Protein AF-A0A5I4K915-F1 (afdb_monomer)

pLDDT: mean 94.3, std 7.5, range [61.53, 98.5]

Nearest PDB structures (foldseek):
  4pjj-assembly1_B  TM=3.784E-01  e=9.043E+00  Drosophila melanogaster

InterPro domains:
  IPR017850 Alkaline-phosphatase-like, core domain superfamily [SSF53649] (4-46)

Solvent-accessible surface area (backbone atoms only — not comparable to full-atom values): 3361 Å² total; per-residue (Å²): 103,82,42,81,83,45,58,53,58,87,88,32,72,83,62,82,59,73,53,88,49,73,69,60,48,55,52,50,50,54,53,48,53,51,52,37,59,77,6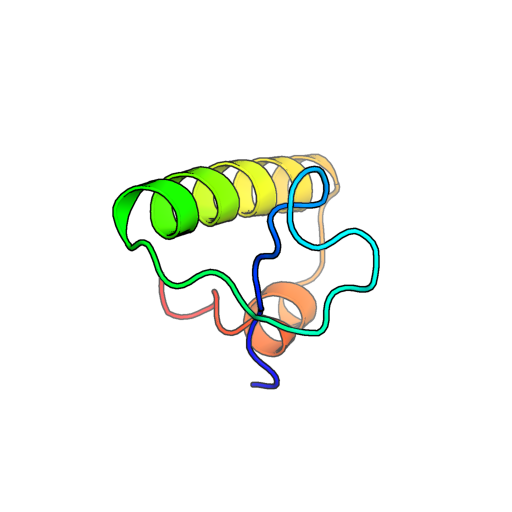5,68,56,58,74,65,58,35,41,44,42,56,55,71,85,113

Secondary structure (DSSP, 8-state):
--------TTT-TT--S----HHHHHHHHHHHHHHHHHTT--HHHHHHHT-S--

Radius of gyration: 12.25 Å; Cα contacts (8 Å, |Δi|>4): 35; chains: 1; bounding box: 25×20×29 Å

Foldseek 3Di:
DCADFDDDCVVCVVRPDTDDDPVVVVVVLVVVVVVCVVVVPDPVVCVNRVNNVD

Sequence (54 aa):
SFGHLLFDLRDDPQQQHPLHDETIEARMINLLIRLMKENDAPAEQYRRLGLDVV

Organism: NCBI:txid1151001

Mean predicted aligned error: 2.99 Å

Structure (mmCIF, N/CA/C/O backbone):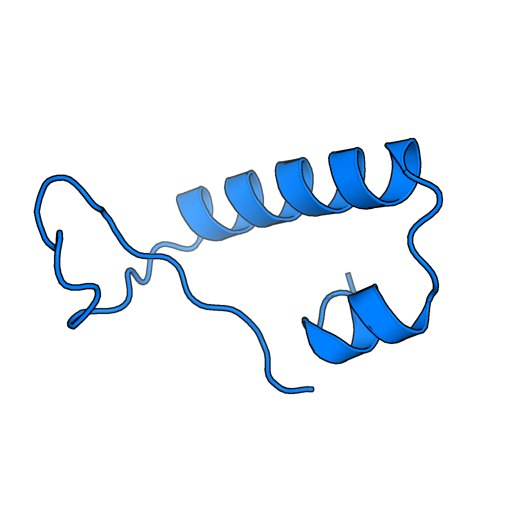
data_AF-A0A5I4K915-F1
#
_entry.id   AF-A0A5I4K915-F1
#
loop_
_atom_site.group_PDB
_atom_site.id
_atom_site.type_symbol
_atom_site.label_atom_id
_atom_site.label_alt_id
_atom_site.label_comp_id
_atom_site.label_asym_id
_atom_site.label_entity_id
_atom_site.label_seq_id
_atom_site.pdbx_PDB_ins_code
_atom_site.Cartn_x
_atom_site.Cartn_y
_atom_site.Cartn_z
_atom_site.occupancy
_atom_site.B_iso_or_equiv
_atom_site.auth_seq_id
_atom_site.auth_comp_id
_atom_site.auth_asym_id
_atom_site.auth_atom_id
_atom_site.pdbx_PDB_model_num
ATOM 1 N N . SER A 1 1 ? 6.177 -13.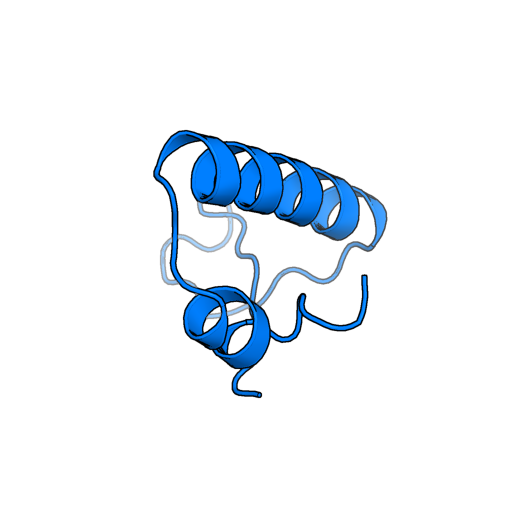071 -1.471 1.00 61.53 1 SER A N 1
ATOM 2 C CA . SER A 1 1 ? 5.922 -11.631 -1.294 1.00 61.53 1 SER A CA 1
ATOM 3 C C . SER A 1 1 ? 5.656 -11.369 0.181 1.00 61.53 1 SER A C 1
ATOM 5 O O . SER A 1 1 ? 5.137 -12.272 0.828 1.00 61.53 1 SER A O 1
ATOM 7 N N . PHE A 1 2 ? 6.034 -10.201 0.714 1.00 75.94 2 PHE A N 1
ATOM 8 C CA . PHE A 1 2 ? 5.677 -9.799 2.084 1.00 75.94 2 PHE A CA 1
ATOM 9 C C . PHE A 1 2 ? 4.244 -9.243 2.170 1.00 75.94 2 PHE A C 1
ATOM 11 O O . PHE A 1 2 ? 3.705 -9.146 3.267 1.00 75.94 2 PHE A O 1
ATOM 18 N N . GLY A 1 3 ? 3.616 -8.937 1.028 1.00 87.25 3 GLY A N 1
ATOM 19 C CA . GLY A 1 3 ? 2.253 -8.415 0.964 1.00 87.25 3 GLY A CA 1
ATOM 20 C C . GLY A 1 3 ? 2.158 -6.951 1.392 1.00 87.25 3 GLY A C 1
ATOM 21 O O . GLY A 1 3 ? 3.142 -6.206 1.355 1.00 87.25 3 GLY A O 1
ATOM 22 N N . HIS A 1 4 ? 0.957 -6.542 1.786 1.00 92.50 4 HIS A N 1
ATOM 23 C CA . HIS A 1 4 ? 0.661 -5.215 2.312 1.00 92.50 4 HIS A CA 1
ATOM 24 C C . HIS A 1 4 ?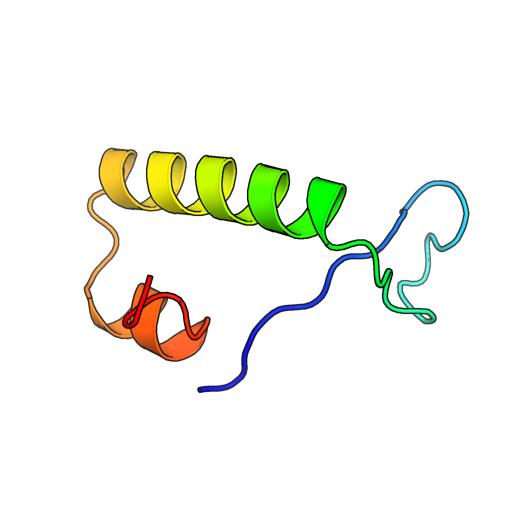 -0.440 -5.304 3.376 1.00 92.50 4 HIS A C 1
ATOM 26 O O . HIS A 1 4 ? -1.134 -6.312 3.476 1.00 92.50 4 HIS A O 1
ATOM 32 N N . LEU A 1 5 ? -0.563 -4.251 4.183 1.00 95.56 5 LEU A N 1
ATOM 33 C CA . LEU A 1 5 ? -1.601 -4.086 5.198 1.00 95.56 5 LEU A CA 1
ATOM 34 C C . LEU A 1 5 ? -2.153 -2.664 5.102 1.00 95.56 5 LEU A C 1
ATOM 36 O O . LEU A 1 5 ? -1.424 -1.736 4.740 1.00 95.56 5 LEU A O 1
ATOM 40 N N . LEU A 1 6 ? -3.423 -2.498 5.454 1.00 97.19 6 LEU A N 1
ATOM 41 C CA . LEU A 1 6 ? -4.056 -1.197 5.636 1.00 97.19 6 LEU A CA 1
ATOM 42 C C . LEU A 1 6 ? -4.419 -1.002 7.102 1.00 97.19 6 LEU A C 1
ATOM 44 O O . LEU A 1 6 ? -4.688 -1.966 7.807 1.00 97.19 6 LEU A O 1
ATOM 48 N N . PHE A 1 7 ? -4.441 0.250 7.547 1.00 98.00 7 PHE A N 1
ATOM 49 C CA . PHE A 1 7 ? -4.828 0.636 8.901 1.00 98.00 7 PHE A CA 1
ATOM 50 C C . PHE A 1 7 ? -5.657 1.919 8.825 1.00 98.00 7 PHE A C 1
ATOM 52 O O . PHE A 1 7 ? -5.316 2.823 8.056 1.00 98.00 7 PHE A O 1
ATOM 59 N N . ASP A 1 8 ? -6.726 2.026 9.619 1.00 97.38 8 ASP A N 1
ATOM 60 C CA . ASP A 1 8 ? -7.410 3.309 9.813 1.00 97.38 8 ASP A CA 1
ATOM 61 C C . ASP A 1 8 ? -6.701 4.069 10.931 1.00 97.38 8 ASP A C 1
ATOM 63 O O . ASP A 1 8 ? -6.882 3.776 12.103 1.00 97.38 8 ASP A O 1
ATOM 67 N N . LEU A 1 9 ? -5.892 5.068 10.585 1.00 96.69 9 LEU A N 1
ATOM 68 C CA . LEU A 1 9 ? -5.111 5.817 11.574 1.00 96.69 9 LEU A CA 1
ATOM 69 C C . LEU A 1 9 ? -5.961 6.661 12.537 1.00 96.69 9 LEU A C 1
ATOM 71 O O . LEU A 1 9 ? -5.426 7.150 13.531 1.00 96.69 9 LEU A O 1
ATOM 75 N N . ARG A 1 10 ? -7.250 6.879 12.245 1.00 97.25 10 ARG A N 1
ATOM 76 C CA . ARG A 1 10 ? -8.149 7.604 13.155 1.00 97.25 10 ARG A CA 1
ATOM 77 C C . ARG A 1 10 ? -8.575 6.711 14.313 1.00 97.25 10 ARG A C 1
ATOM 79 O O . ARG A 1 10 ? -8.526 7.159 15.455 1.00 97.25 10 ARG A O 1
ATOM 86 N N . ASP A 1 11 ? -8.938 5.468 14.008 1.00 96.62 11 ASP A N 1
ATOM 87 C CA . ASP A 1 11 ? -9.457 4.507 14.987 1.00 96.62 11 ASP A CA 1
ATOM 88 C C . ASP A 1 11 ? -8.360 3.567 15.529 1.00 96.62 11 ASP A C 1
ATOM 90 O O . ASP A 1 11 ? -8.461 3.066 16.647 1.00 96.62 11 ASP A O 1
ATOM 94 N N . ASP A 1 12 ? -7.273 3.386 14.776 1.00 98.06 12 ASP A N 1
ATOM 95 C CA . ASP A 1 12 ? -6.097 2.578 15.110 1.00 98.06 12 ASP A CA 1
ATOM 96 C C . ASP A 1 12 ? -4.779 3.346 14.851 1.00 98.06 12 ASP A C 1
ATOM 98 O O . ASP A 1 12 ? -3.970 2.992 13.985 1.00 98.06 12 ASP A O 1
ATOM 102 N N . PRO A 1 13 ? -4.506 4.419 15.618 1.00 97.69 13 PRO A N 1
ATOM 103 C CA . PRO A 1 13 ? -3.297 5.231 15.453 1.00 97.69 13 PRO A CA 1
ATOM 104 C C . PRO A 1 13 ? -1.998 4.456 15.725 1.00 97.69 13 PRO A C 1
ATOM 106 O O . PRO A 1 13 ? -0.927 4.875 15.287 1.00 97.69 13 PRO A O 1
ATOM 109 N N . GLN A 1 14 ? -2.078 3.337 16.452 1.00 98.19 14 GLN A N 1
ATOM 110 C CA . GLN A 1 14 ? -0.939 2.469 16.763 1.00 98.19 14 GLN A CA 1
ATOM 111 C C . GLN A 1 14 ? -0.767 1.315 15.763 1.00 98.19 14 GLN A C 1
ATOM 113 O O . GLN A 1 14 ? 0.175 0.542 15.925 1.00 98.19 14 GLN A O 1
ATOM 118 N N . GLN A 1 15 ? -1.630 1.211 14.743 1.00 97.69 15 GLN A N 1
ATOM 119 C CA . GLN A 1 15 ? -1.561 0.194 13.685 1.00 97.69 15 GLN A CA 1
ATOM 120 C C . GLN A 1 15 ? -1.536 -1.245 14.233 1.00 97.69 15 GLN A C 1
ATOM 122 O O . GLN A 1 15 ? -0.773 -2.096 13.774 1.00 97.69 15 GLN A O 1
ATOM 127 N N . GLN A 1 16 ? -2.327 -1.514 15.271 1.00 98.06 16 GLN A N 1
ATOM 128 C CA . GLN A 1 16 ? -2.403 -2.831 15.906 1.00 98.06 16 GLN A CA 1
ATOM 129 C C . GLN A 1 16 ? -3.447 -3.744 15.250 1.00 98.06 16 GLN A C 1
ATOM 131 O O . GLN A 1 16 ? -3.377 -4.963 15.405 1.00 98.06 16 GLN A O 1
ATOM 136 N N . HIS A 1 17 ? -4.394 -3.173 14.508 1.00 97.44 17 HIS A N 1
ATOM 137 C CA . HIS A 1 17 ? -5.552 -3.852 13.942 1.00 97.44 17 HIS A CA 1
ATOM 138 C C . HIS A 1 17 ? -5.626 -3.586 12.431 1.00 97.44 17 HIS A C 1
ATOM 140 O O . HIS A 1 17 ? -6.200 -2.582 12.003 1.00 97.44 17 HIS A O 1
ATOM 146 N N . PRO A 1 18 ? -5.059 -4.481 11.599 1.00 97.00 18 PRO A N 1
ATOM 147 C CA . PRO A 1 18 ? -5.180 -4.372 10.153 1.00 97.00 18 PRO A CA 1
ATOM 148 C C . PRO A 1 18 ? -6.639 -4.256 9.699 1.00 97.00 18 PRO A C 1
ATOM 150 O O . PRO A 1 18 ? -7.519 -4.987 10.159 1.00 97.00 18 PRO A O 1
ATOM 153 N N . LEU A 1 19 ? -6.881 -3.338 8.771 1.00 96.75 19 LEU A N 1
ATOM 154 C CA . LEU A 1 19 ? -8.164 -3.122 8.126 1.00 96.75 19 LEU A CA 1
ATOM 155 C C . LEU A 1 19 ? -8.346 -4.128 6.986 1.00 96.75 19 LEU A C 1
ATOM 157 O O . LEU A 1 19 ? -7.542 -4.170 6.055 1.00 96.75 19 LEU A O 1
ATOM 161 N N . HIS A 1 20 ? -9.442 -4.881 7.037 1.00 96.12 20 HIS A N 1
ATOM 162 C CA . HIS A 1 20 ? -9.853 -5.808 5.986 1.00 96.12 20 HIS A CA 1
ATOM 163 C C . HIS A 1 20 ? -11.151 -5.318 5.336 1.00 96.12 20 HIS A C 1
ATOM 165 O O . HIS A 1 20 ? -12.243 -5.583 5.833 1.00 96.12 20 HIS A O 1
ATOM 171 N N . ASP A 1 21 ? -11.016 -4.584 4.232 1.00 97.25 21 ASP A N 1
ATOM 172 C CA . ASP A 1 21 ? -12.123 -4.114 3.394 1.00 97.25 21 ASP A CA 1
ATOM 173 C C . ASP A 1 21 ? -11.678 -4.134 1.926 1.00 97.25 21 ASP A C 1
ATOM 175 O O . ASP A 1 21 ? -10.800 -3.368 1.527 1.00 97.25 21 ASP A O 1
ATOM 179 N N . GLU A 1 22 ? -12.285 -5.008 1.121 1.00 95.94 22 GLU A N 1
ATOM 180 C CA . GLU A 1 22 ? -11.892 -5.245 -0.276 1.00 95.94 22 GLU A CA 1
ATOM 181 C C . GLU A 1 22 ? -12.017 -3.989 -1.155 1.00 95.94 22 GLU A C 1
ATOM 183 O O . GLU A 1 22 ? -11.217 -3.766 -2.066 1.00 95.94 22 GLU A O 1
ATOM 188 N N . THR A 1 23 ? -13.011 -3.137 -0.884 1.00 97.50 23 THR A N 1
ATOM 189 C CA . THR A 1 23 ? -13.258 -1.935 -1.691 1.00 97.50 23 THR A CA 1
ATOM 190 C C . THR A 1 23 ? -12.200 -0.876 -1.406 1.00 97.50 23 THR A C 1
ATOM 192 O O . THR A 1 23 ? -11.674 -0.236 -2.325 1.00 97.50 23 THR A O 1
ATOM 195 N N . ILE A 1 24 ? -11.867 -0.686 -0.128 1.00 96.88 24 ILE A N 1
ATOM 196 C CA . ILE A 1 24 ? -10.805 0.230 0.288 1.00 96.88 24 ILE A CA 1
ATOM 197 C C . ILE A 1 24 ? -9.449 -0.297 -0.185 1.00 96.88 24 ILE A C 1
ATOM 199 O O . ILE A 1 24 ? -8.659 0.481 -0.724 1.00 96.88 24 ILE A O 1
ATOM 203 N N . GLU A 1 25 ? -9.202 -1.600 -0.057 1.00 96.31 25 GLU A N 1
ATOM 204 C CA . GLU A 1 25 ? -7.965 -2.244 -0.494 1.00 96.31 25 GLU A CA 1
ATOM 205 C C . GLU A 1 25 ? -7.722 -2.045 -1.991 1.00 96.31 25 GLU A C 1
ATOM 207 O O . GLU A 1 25 ? -6.698 -1.476 -2.378 1.00 96.31 25 GLU A O 1
ATOM 212 N N . ALA A 1 26 ? -8.707 -2.366 -2.834 1.00 96.00 26 ALA A N 1
ATOM 213 C CA . ALA A 1 26 ? -8.608 -2.157 -4.276 1.00 96.00 26 ALA A CA 1
ATOM 214 C C . ALA A 1 26 ? -8.343 -0.684 -4.633 1.00 96.00 26 ALA A C 1
ATOM 216 O O . ALA A 1 26 ? -7.532 -0.373 -5.512 1.00 96.00 26 ALA A O 1
ATOM 217 N N . ARG A 1 27 ? -8.995 0.259 -3.941 1.00 97.69 27 ARG A N 1
ATOM 218 C CA . ARG A 1 27 ? -8.755 1.693 -4.146 1.00 97.69 27 ARG A CA 1
ATOM 219 C C . ARG A 1 27 ? -7.321 2.086 -3.777 1.00 97.69 27 ARG A C 1
ATOM 221 O O . ARG A 1 27 ? -6.692 2.823 -4.538 1.00 97.69 27 ARG A O 1
ATOM 228 N N . MET A 1 28 ? -6.809 1.630 -2.635 1.00 97.50 28 MET A N 1
ATOM 229 C CA . MET A 1 28 ? -5.459 1.965 -2.170 1.00 97.50 28 MET A CA 1
ATOM 230 C C . MET A 1 28 ? -4.378 1.345 -3.058 1.00 97.50 28 MET A C 1
ATOM 232 O O 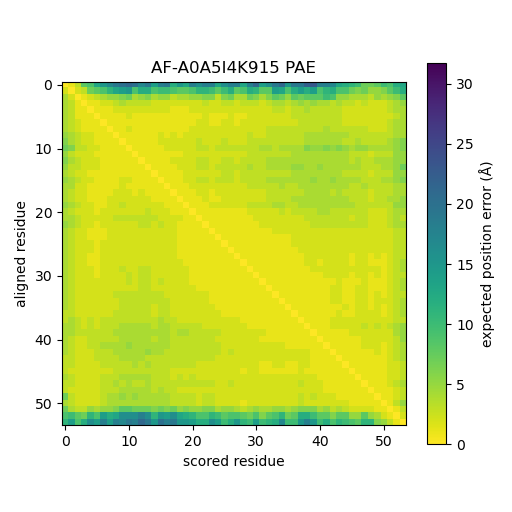. MET A 1 28 ? -3.435 2.045 -3.427 1.00 97.50 28 MET A O 1
ATOM 236 N N . ILE A 1 29 ? -4.549 0.089 -3.483 1.00 96.38 29 ILE A N 1
ATOM 237 C CA . ILE A 1 29 ? -3.651 -0.579 -4.436 1.00 96.38 29 ILE A CA 1
ATOM 238 C C . ILE A 1 29 ? -3.561 0.218 -5.741 1.00 96.38 29 ILE A C 1
ATOM 240 O O . ILE A 1 29 ? -2.461 0.494 -6.218 1.00 96.38 29 ILE A O 1
ATOM 244 N N . ASN A 1 30 ? -4.695 0.649 -6.299 1.00 97.06 30 ASN A N 1
ATOM 245 C CA . ASN A 1 30 ? -4.710 1.421 -7.543 1.00 97.06 30 ASN A CA 1
ATOM 246 C C . ASN A 1 30 ? -3.959 2.757 -7.420 1.00 97.06 30 ASN A C 1
ATOM 248 O O . ASN A 1 30 ? -3.208 3.136 -8.323 1.00 97.06 30 ASN A O 1
ATOM 252 N N . LEU A 1 31 ? -4.131 3.465 -6.299 1.00 98.00 31 LEU A N 1
ATOM 253 C CA . LEU A 1 31 ? -3.391 4.700 -6.019 1.00 98.00 31 LEU A CA 1
ATOM 254 C C . LEU A 1 31 ? -1.887 4.433 -5.868 1.00 98.00 31 LEU A C 1
ATOM 256 O O . LEU A 1 31 ? -1.077 5.175 -6.424 1.00 98.00 31 LEU A O 1
ATOM 260 N N . LEU A 1 32 ? -1.516 3.358 -5.170 1.00 96.81 32 LEU A N 1
ATOM 261 C CA . LEU A 1 32 ? -0.124 2.966 -4.975 1.00 96.81 32 LEU A CA 1
ATOM 262 C C . LEU A 1 32 ? 0.553 2.603 -6.301 1.00 96.81 32 LEU A C 1
ATOM 264 O O . LEU A 1 32 ? 1.612 3.144 -6.604 1.00 96.81 32 LEU A O 1
ATOM 268 N N . ILE A 1 33 ? -0.073 1.758 -7.125 1.00 96.62 33 ILE A N 1
ATOM 269 C CA . ILE A 1 33 ? 0.442 1.375 -8.448 1.00 96.62 33 ILE A CA 1
ATOM 270 C C . ILE A 1 33 ? 0.640 2.608 -9.328 1.00 96.62 33 ILE A C 1
ATOM 272 O O . ILE A 1 33 ? 1.657 2.718 -10.014 1.00 96.62 33 ILE A O 1
ATOM 276 N N . ARG A 1 34 ? -0.310 3.550 -9.314 1.00 98.06 34 ARG A N 1
ATOM 277 C CA . ARG A 1 34 ? -0.180 4.800 -10.066 1.00 98.06 34 ARG A CA 1
ATOM 278 C C . ARG A 1 34 ? 1.070 5.575 -9.642 1.00 98.06 34 ARG A C 1
ATOM 280 O O . ARG A 1 34 ? 1.872 5.918 -10.504 1.00 98.06 34 ARG A O 1
ATOM 287 N N . LEU A 1 35 ? 1.262 5.797 -8.342 1.00 98.31 35 LEU A N 1
ATOM 288 C CA . LEU A 1 35 ? 2.436 6.507 -7.826 1.00 98.31 35 LEU A CA 1
ATOM 289 C C . LEU A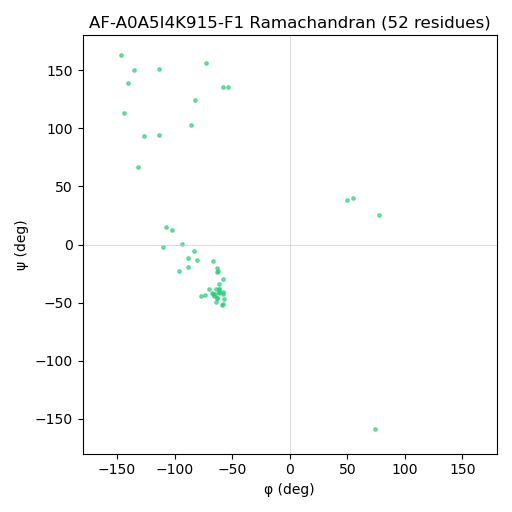 1 35 ? 3.740 5.750 -8.108 1.00 98.31 35 LEU A C 1
ATOM 291 O O . LEU A 1 35 ? 4.744 6.366 -8.451 1.00 98.31 35 LEU A O 1
ATOM 295 N N . MET A 1 36 ? 3.733 4.420 -8.009 1.00 97.12 36 MET A N 1
ATOM 296 C CA . MET A 1 36 ? 4.891 3.589 -8.343 1.00 97.12 36 MET A CA 1
ATOM 297 C C . MET A 1 36 ? 5.289 3.736 -9.814 1.00 97.12 36 MET A C 1
ATOM 299 O O . MET A 1 36 ? 6.476 3.849 -10.103 1.00 97.12 36 MET A O 1
ATOM 303 N N . LYS A 1 37 ? 4.317 3.788 -10.733 1.00 97.12 37 LYS A N 1
ATOM 304 C CA . LYS A 1 37 ? 4.572 4.058 -12.156 1.00 97.12 37 LYS A CA 1
ATOM 305 C C . LYS A 1 37 ? 5.100 5.474 -12.380 1.00 97.12 37 LYS A C 1
ATOM 307 O O . LYS A 1 37 ? 6.063 5.638 -13.110 1.00 97.12 37 LYS A O 1
ATOM 312 N N . GLU A 1 38 ? 4.503 6.477 -11.734 1.00 98.50 38 GLU A N 1
ATOM 313 C CA . GLU A 1 38 ? 4.932 7.884 -11.841 1.00 98.50 38 GLU A CA 1
ATOM 314 C C . GLU A 1 38 ? 6.366 8.120 -11.330 1.00 98.50 38 GLU A C 1
ATOM 316 O O . GLU A 1 38 ? 6.999 9.091 -11.730 1.00 98.50 38 GLU A O 1
ATOM 321 N N . ASN A 1 39 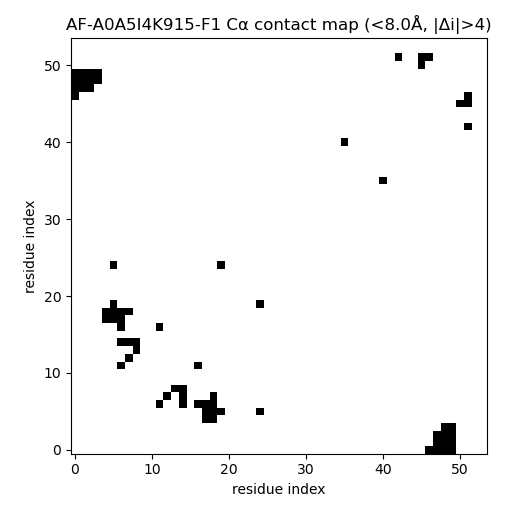? 6.881 7.238 -10.467 1.00 98.25 39 ASN A N 1
ATOM 322 C CA . ASN A 1 39 ? 8.233 7.312 -9.907 1.00 98.25 39 ASN A CA 1
ATOM 323 C C . ASN A 1 39 ? 9.187 6.246 -10.476 1.00 98.25 39 ASN A C 1
ATOM 325 O O . ASN A 1 39 ? 10.223 5.986 -9.865 1.00 98.25 39 ASN A O 1
ATOM 329 N N . ASP A 1 40 ? 8.830 5.595 -11.590 1.00 97.75 40 ASP A N 1
ATOM 330 C CA . ASP A 1 40 ? 9.631 4.541 -12.229 1.00 97.75 40 ASP A CA 1
ATOM 331 C C . ASP A 1 40 ? 10.103 3.452 -11.242 1.00 97.75 40 ASP A C 1
ATOM 333 O O . ASP A 1 40 ? 11.233 2.957 -11.301 1.00 97.75 40 ASP A O 1
ATOM 337 N N . ALA A 1 41 ? 9.240 3.079 -10.289 1.00 97.50 41 ALA A N 1
ATOM 338 C CA . ALA A 1 41 ? 9.577 2.093 -9.272 1.00 97.50 41 ALA A CA 1
ATOM 339 C C . ALA A 1 41 ? 9.977 0.759 -9.931 1.00 97.50 41 ALA A C 1
ATOM 341 O O . ALA A 1 41 ? 9.278 0.280 -10.833 1.00 97.50 41 ALA A O 1
ATOM 342 N N . PRO A 1 42 ? 11.061 0.110 -9.475 1.00 97.25 42 PRO A N 1
ATOM 343 C CA . PRO A 1 42 ? 11.561 -1.084 -10.136 1.00 97.25 42 PRO A CA 1
ATOM 344 C C . PRO A 1 42 ? 10.648 -2.293 -9.886 1.00 97.25 42 PRO A C 1
ATOM 346 O O . PRO A 1 42 ? 9.917 -2.365 -8.893 1.00 97.25 42 PRO A O 1
ATOM 349 N N . ALA A 1 43 ? 10.701 -3.277 -10.789 1.00 95.06 43 ALA A N 1
ATOM 350 C CA . ALA A 1 43 ? 9.792 -4.427 -10.804 1.00 95.06 43 ALA A CA 1
ATOM 351 C C . ALA A 1 43 ? 9.818 -5.257 -9.504 1.00 95.06 43 ALA A C 1
ATOM 353 O O . ALA A 1 43 ? 8.809 -5.849 -9.116 1.00 95.06 43 ALA A O 1
ATOM 354 N N . GLU A 1 44 ? 10.947 -5.314 -8.788 1.00 95.31 44 GLU A N 1
ATOM 355 C CA . GLU A 1 44 ? 11.006 -5.968 -7.477 1.00 95.31 44 GLU A CA 1
ATOM 356 C C . GLU A 1 44 ? 10.118 -5.314 -6.409 1.00 95.31 44 GLU A C 1
ATOM 358 O O . GLU A 1 44 ? 9.716 -6.008 -5.475 1.00 95.31 44 GLU A O 1
ATOM 363 N N . GLN A 1 45 ? 9.755 -4.030 -6.533 1.00 94.94 45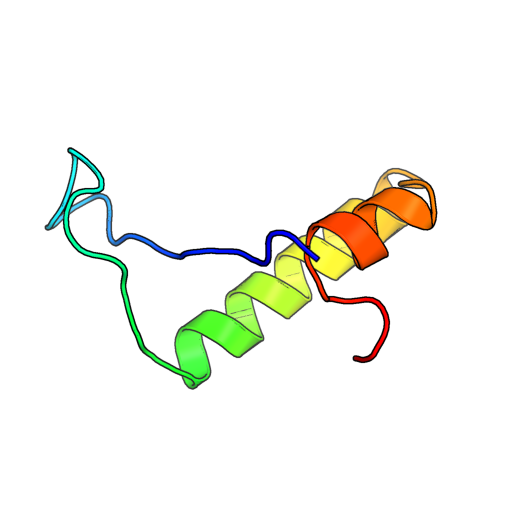 GLN A N 1
ATOM 364 C CA . GLN A 1 45 ? 8.865 -3.380 -5.564 1.00 94.94 45 GLN A CA 1
ATOM 365 C C . GLN A 1 45 ? 7.434 -3.906 -5.665 1.00 94.94 45 GLN A C 1
ATOM 367 O O . GLN A 1 45 ? 6.806 -4.153 -4.637 1.00 94.94 45 GLN A O 1
ATOM 372 N N . TYR A 1 46 ? 6.948 -4.174 -6.879 1.00 95.38 46 TYR A N 1
ATOM 373 C CA . TYR A 1 46 ? 5.642 -4.805 -7.091 1.00 95.38 46 TYR A CA 1
ATOM 374 C C . TYR A 1 46 ? 5.627 -6.217 -6.491 1.00 95.38 46 TYR A C 1
ATOM 376 O O . TYR A 1 46 ? 4.742 -6.546 -5.704 1.00 95.38 4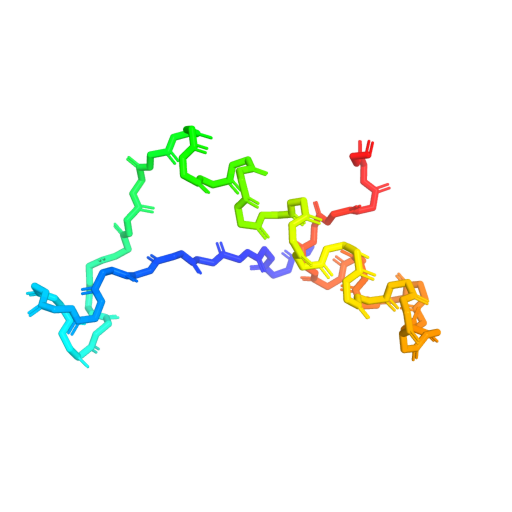6 TYR A O 1
ATOM 384 N N . ARG A 1 47 ? 6.680 -7.009 -6.747 1.00 94.38 47 ARG A N 1
ATOM 385 C CA . ARG A 1 47 ? 6.855 -8.357 -6.168 1.00 94.38 47 ARG A CA 1
ATOM 386 C C . ARG A 1 47 ? 6.943 -8.356 -4.645 1.00 94.38 47 ARG A C 1
ATOM 388 O O . ARG A 1 47 ? 6.424 -9.262 -3.996 1.00 94.38 47 ARG A O 1
ATOM 395 N N . ARG A 1 48 ? 7.605 -7.355 -4.052 1.00 93.25 48 ARG A N 1
ATOM 396 C CA . ARG A 1 48 ? 7.711 -7.205 -2.591 1.00 93.25 48 ARG A CA 1
ATOM 397 C C . ARG A 1 48 ? 6.337 -7.018 -1.947 1.00 93.25 48 ARG A C 1
ATOM 399 O O . ARG A 1 48 ? 6.111 -7.586 -0.880 1.00 93.25 48 ARG A O 1
ATOM 406 N N . LEU A 1 49 ? 5.460 -6.265 -2.613 1.00 93.94 49 LEU A N 1
ATOM 407 C CA . LEU A 1 49 ? 4.099 -5.937 -2.176 1.00 93.94 49 LEU A CA 1
ATOM 408 C C . LEU A 1 49 ? 3.042 -6.966 -2.612 1.00 93.94 49 LEU A C 1
ATOM 410 O O . LEU A 1 49 ? 1.922 -6.936 -2.111 1.00 93.94 49 LEU A O 1
ATOM 414 N N . GLY A 1 50 ? 3.391 -7.890 -3.516 1.00 93.44 50 GLY A N 1
ATOM 415 C CA . GLY A 1 50 ? 2.474 -8.902 -4.059 1.00 93.44 50 GLY A CA 1
ATOM 416 C C . GLY A 1 50 ? 1.524 -8.349 -5.119 1.00 93.44 50 GLY A C 1
ATOM 417 O O . GLY A 1 50 ? 0.433 -8.875 -5.293 1.00 93.44 50 GLY A O 1
ATOM 418 N N . LEU A 1 51 ? 1.928 -7.270 -5.791 1.00 93.38 51 LEU A N 1
ATOM 419 C CA . LEU A 1 51 ? 1.153 -6.568 -6.817 1.00 93.38 51 LEU A CA 1
ATOM 420 C C . LEU A 1 51 ? 1.631 -6.900 -8.239 1.00 93.38 51 LEU A C 1
ATOM 422 O O . LEU A 1 51 ? 1.288 -6.207 -9.185 1.00 93.38 51 LEU A O 1
ATOM 426 N N . ASP A 1 52 ? 2.470 -7.922 -8.390 1.00 88.56 52 ASP A N 1
ATOM 427 C CA . ASP A 1 52 ? 3.020 -8.393 -9.666 1.00 88.56 52 ASP A CA 1
ATOM 428 C C . ASP A 1 52 ? 2.082 -9.340 -10.434 1.00 88.56 52 ASP A C 1
ATOM 430 O O . ASP A 1 52 ? 2.386 -9.720 -11.562 1.00 88.56 52 ASP A O 1
ATOM 434 N N . VAL A 1 53 ? 0.951 -9.711 -9.828 1.00 77.81 53 VAL A N 1
ATOM 435 C CA . VAL A 1 53 ? -0.094 -10.576 -10.409 1.00 77.81 53 VAL A CA 1
ATOM 436 C C . VAL A 1 53 ? -1.390 -9.825 -10.737 1.00 77.81 53 VAL A C 1
ATOM 438 O O . VAL A 1 53 ? -2.338 -10.443 -11.221 1.00 77.81 53 VAL A O 1
ATOM 441 N N . VAL A 1 54 ? -1.433 -8.524 -10.432 1.00 64.06 54 VAL A N 1
ATOM 442 C CA . VAL A 1 54 ? -2.558 -7.612 -10.698 1.00 64.06 54 VAL A CA 1
ATOM 443 C C . VAL A 1 54 ? -2.354 -6.949 -12.053 1.00 64.06 54 VAL A C 1
ATOM 445 O O . VAL A 1 54 ? -3.323 -6.923 -12.841 1.00 64.06 54 VAL A O 1
#